Protein AF-A0A1D8NSJ4-F1 (afdb_monomer_lite)

Organism: NCBI:txid1763535

Foldseek 3Di:
DPPPPDDLVRVCVVVVHDSVCVVPVPDPPPCVVVVVVVVVVCVVPVPDDCVCVVVVVVVVPDD

Secondary structure (DSSP, 8-state):
--TTS--HHHHHHHHT--HHHHHS------HHHHHHHHHHHHHH-TT--STTHHHHHHHTT--

Sequence (63 aa):
MSDHGMSERKACKTSGLARSTLRYQTLPRDGCRVINFIQSHLAVNPRRCFDPLYATDRFQKQP

pLDDT: mean 70.7, std 11.37, range [51.09, 88.88]

Structure (mmCIF, N/CA/C/O backbone):
data_AF-A0A1D8NSJ4-F1
#
_entry.id   AF-A0A1D8NSJ4-F1
#
loop_
_atom_site.group_PDB
_atom_site.id
_atom_site.type_symbol
_atom_site.label_atom_id
_atom_site.label_alt_id
_atom_site.label_comp_id
_atom_site.label_asym_id
_atom_site.label_entity_id
_atom_site.label_seq_id
_atom_site.pdbx_PDB_ins_code
_atom_site.Cartn_x
_atom_site.Cartn_y
_atom_site.Cartn_z
_atom_site.occupancy
_atom_site.B_iso_or_equiv
_atom_site.auth_seq_id
_atom_site.auth_comp_id
_atom_site.auth_asym_id
_atom_site.auth_atom_id
_atom_site.pdbx_PDB_model_num
ATOM 1 N N . MET A 1 1 ? -13.689 18.651 10.803 1.00 51.09 1 MET A N 1
ATOM 2 C CA . MET A 1 1 ? -14.643 17.716 11.436 1.00 51.09 1 MET A CA 1
ATOM 3 C C . MET A 1 1 ? -15.556 17.243 10.324 1.00 51.09 1 MET A C 1
ATOM 5 O O . MET A 1 1 ? -16.109 18.104 9.663 1.00 51.09 1 MET A O 1
ATOM 9 N N . SER A 1 2 ? -15.602 15.944 10.028 1.00 54.75 2 SER A N 1
ATOM 10 C CA . SER A 1 2 ? -16.343 15.407 8.877 1.00 54.75 2 SER A CA 1
ATOM 11 C C . SER A 1 2 ? -17.834 15.764 8.956 1.00 54.75 2 SER A C 1
ATOM 13 O O . SER A 1 2 ? -18.410 15.683 10.042 1.00 54.75 2 SER A O 1
ATOM 15 N N . ASP A 1 3 ? -18.438 16.138 7.822 1.00 64.19 3 ASP A N 1
ATOM 16 C CA . ASP A 1 3 ? -19.758 16.791 7.644 1.00 64.19 3 ASP A CA 1
ATOM 17 C C . ASP A 1 3 ? -20.988 16.070 8.238 1.00 64.19 3 ASP A C 1
ATOM 19 O O . ASP A 1 3 ? -22.122 16.508 8.096 1.00 64.19 3 ASP A O 1
ATOM 23 N N . HIS A 1 4 ? -20.797 14.937 8.904 1.00 70.88 4 HIS A N 1
ATOM 24 C CA . HIS A 1 4 ? -21.848 13.986 9.269 1.00 70.88 4 HIS A CA 1
ATOM 25 C C . HIS A 1 4 ? -22.216 14.082 10.761 1.00 70.88 4 HIS A C 1
ATOM 27 O O . HIS A 1 4 ? -22.947 13.240 11.280 1.00 70.88 4 HIS A O 1
ATOM 33 N N . GLY A 1 5 ? -21.639 15.049 11.493 1.00 80.31 5 GLY A N 1
ATOM 34 C CA . GLY A 1 5 ? -21.876 15.260 12.930 1.00 80.31 5 GLY A CA 1
ATOM 35 C C . GLY A 1 5 ? -21.460 14.087 13.833 1.00 80.31 5 GLY A C 1
ATOM 36 O O . GLY A 1 5 ? -21.746 14.085 15.031 1.00 80.31 5 GLY A O 1
ATOM 37 N N . MET A 1 6 ? -20.788 13.069 13.286 1.00 82.25 6 MET A N 1
ATOM 38 C CA . MET A 1 6 ? -20.374 11.870 14.007 1.00 82.25 6 MET A CA 1
ATOM 39 C C . MET A 1 6 ? -18.878 11.875 14.285 1.00 82.25 6 MET A C 1
ATOM 41 O O . MET A 1 6 ? -18.052 12.027 13.387 1.00 82.25 6 MET A O 1
ATOM 45 N N . SER A 1 7 ? -18.521 11.630 15.547 1.00 84.00 7 SER A N 1
ATOM 46 C CA . SER A 1 7 ? -17.136 11.339 15.896 1.00 84.00 7 SER A CA 1
ATOM 47 C C . SER A 1 7 ? -16.730 9.971 15.351 1.00 84.00 7 SER A C 1
ATOM 49 O O . SER A 1 7 ? -17.512 9.018 15.368 1.00 84.00 7 SER A O 1
ATOM 51 N N . GLU A 1 8 ? -15.470 9.847 14.941 1.00 79.88 8 GLU A N 1
ATOM 52 C CA . GLU A 1 8 ? -14.869 8.594 14.463 1.00 79.88 8 GLU A CA 1
ATOM 53 C C . GLU A 1 8 ? -15.110 7.426 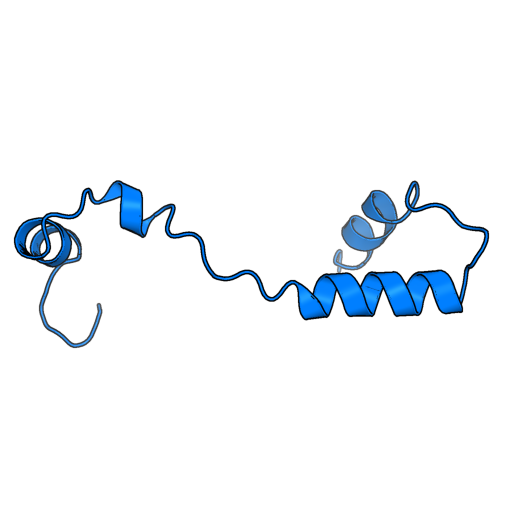15.441 1.00 79.88 8 GLU A C 1
ATOM 55 O O . GLU A 1 8 ? -15.409 6.307 15.033 1.00 79.88 8 GLU A O 1
ATOM 60 N N . ARG A 1 9 ? -15.087 7.698 16.757 1.00 82.62 9 ARG A N 1
ATOM 61 C CA . ARG A 1 9 ? -15.415 6.711 17.799 1.00 82.62 9 ARG A CA 1
ATOM 62 C C . ARG A 1 9 ? -16.846 6.180 17.671 1.00 82.62 9 ARG A C 1
ATOM 64 O O . ARG A 1 9 ? -17.064 4.981 17.831 1.00 82.62 9 ARG A O 1
ATOM 71 N N . LYS A 1 10 ? -17.818 7.066 17.435 1.00 85.56 10 LYS A N 1
ATOM 72 C CA . LYS A 1 10 ? -19.238 6.710 17.303 1.00 85.56 10 LYS A CA 1
ATOM 73 C C . LYS A 1 10 ? -19.487 5.949 15.999 1.00 85.56 10 LYS A C 1
ATOM 75 O O . LYS A 1 10 ? -20.219 4.963 16.018 1.00 85.56 10 LYS A O 1
ATOM 80 N N . ALA A 1 11 ? -18.805 6.331 14.921 1.00 84.00 11 ALA A N 1
ATOM 81 C CA . ALA A 1 11 ? -18.831 5.611 13.649 1.00 84.00 11 ALA A CA 1
ATOM 82 C C . ALA A 1 11 ? -18.249 4.187 13.770 1.00 84.00 11 ALA A C 1
ATOM 84 O O . ALA A 1 11 ? -18.876 3.226 13.337 1.00 84.00 11 ALA A O 1
ATOM 85 N N . CYS A 1 12 ? -17.104 4.011 14.441 1.00 86.12 12 CYS A N 1
ATOM 86 C CA . CYS A 1 12 ? -16.505 2.685 14.660 1.00 86.12 12 CYS A CA 1
ATOM 87 C C . CYS A 1 12 ? -17.410 1.773 15.508 1.00 86.12 12 CYS A C 1
ATOM 89 O O . CYS A 1 12 ? -17.639 0.619 15.163 1.00 86.12 12 CYS A O 1
ATOM 91 N N . LYS A 1 13 ? -17.995 2.306 16.594 1.00 85.88 13 LYS A N 1
ATOM 92 C CA . LYS A 1 13 ? -18.899 1.533 17.462 1.00 85.88 13 LYS A CA 1
ATOM 93 C C . LYS A 1 13 ? -20.163 1.070 16.725 1.00 85.88 13 LYS A C 1
ATOM 95 O O . LYS A 1 13 ? -20.616 -0.042 16.955 1.00 85.88 13 LYS A O 1
ATOM 100 N N . THR A 1 14 ? -20.732 1.921 15.872 1.00 88.88 14 THR A N 1
ATOM 101 C CA . THR A 1 14 ? -21.958 1.608 15.111 1.00 88.88 14 THR A CA 1
ATOM 102 C C . THR A 1 14 ? -21.709 0.641 13.957 1.00 88.88 14 THR A C 1
ATOM 104 O O . THR A 1 14 ? -22.574 -0.172 13.661 1.00 88.88 14 THR A O 1
ATOM 107 N N . SER A 1 1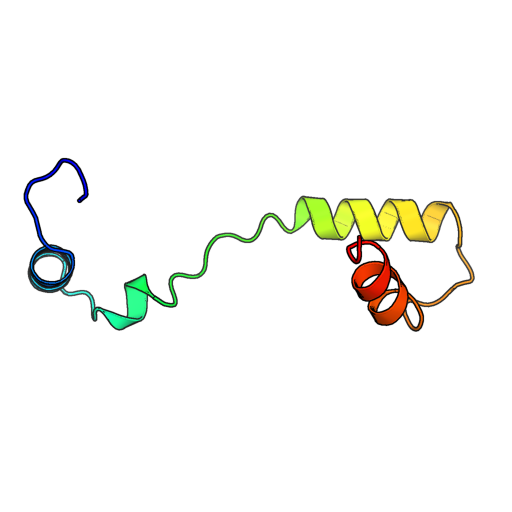5 ? -20.520 0.677 13.353 1.00 83.06 15 SER A N 1
ATOM 108 C CA . SER A 1 15 ? -20.110 -0.241 12.280 1.00 83.06 15 SER A CA 1
ATOM 109 C C . SER A 1 15 ? -19.533 -1.573 12.775 1.00 83.06 15 SER A C 1
ATOM 111 O O . SER A 1 15 ? -19.218 -2.434 11.961 1.00 83.06 15 SER A O 1
ATOM 113 N N . GLY A 1 16 ? -19.368 -1.757 14.091 1.00 86.94 16 GLY A N 1
ATOM 114 C CA . GLY A 1 16 ? -18.739 -2.957 14.655 1.00 86.94 16 GLY A CA 1
ATOM 115 C C . GLY A 1 16 ? -17.243 -3.078 14.337 1.00 86.94 16 GLY A C 1
ATOM 116 O O . GLY A 1 16 ? -16.660 -4.144 14.509 1.00 86.94 16 GLY A O 1
ATOM 117 N N . LEU A 1 17 ? -16.613 -1.994 13.877 1.00 83.31 17 LEU A N 1
ATOM 118 C CA . LEU A 1 17 ? -15.204 -1.971 13.505 1.00 83.31 17 LEU A CA 1
ATOM 119 C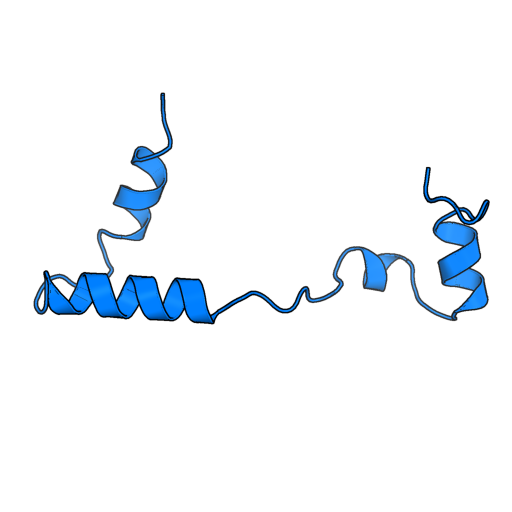 C . LEU A 1 17 ? -14.342 -1.500 14.674 1.00 83.31 17 LEU A C 1
ATOM 121 O O . LEU A 1 17 ? -14.657 -0.531 15.373 1.00 83.31 17 LEU A O 1
ATOM 125 N N . ALA A 1 18 ? -13.204 -2.162 14.872 1.00 82.62 18 ALA A N 1
ATOM 126 C CA . ALA A 1 18 ? -12.194 -1.654 15.785 1.00 82.62 18 ALA A CA 1
ATOM 127 C C . ALA A 1 18 ? -11.585 -0.376 15.203 1.00 82.62 18 ALA A C 1
ATOM 129 O O . ALA A 1 18 ? -11.232 -0.316 14.035 1.00 82.62 18 ALA A O 1
ATOM 130 N N . ARG A 1 19 ? -11.384 0.652 16.026 1.00 77.25 19 ARG A N 1
ATOM 131 C CA . ARG A 1 19 ? -10.843 1.940 15.557 1.00 77.25 19 ARG A CA 1
ATOM 132 C C . ARG A 1 19 ? -9.450 1.826 14.912 1.00 77.25 19 ARG A C 1
ATOM 134 O O . ARG A 1 19 ? -9.055 2.667 14.111 1.00 77.25 19 ARG A O 1
ATOM 141 N N . SER A 1 20 ? -8.709 0.770 15.241 1.00 78.62 20 SER A N 1
ATOM 142 C CA . SER A 1 20 ? -7.442 0.416 14.600 1.00 78.62 20 SER A CA 1
ATOM 143 C C . SER A 1 20 ? -7.597 0.062 13.119 1.00 78.62 20 SER A C 1
ATOM 145 O O . SER A 1 20 ? -6.711 0.402 12.340 1.00 78.62 20 SER A O 1
ATOM 147 N N . THR A 1 21 ? -8.711 -0.541 12.695 1.00 70.75 21 THR A N 1
ATOM 148 C CA . THR A 1 21 ? -8.928 -0.908 11.284 1.00 70.75 21 THR A CA 1
ATOM 149 C C . THR A 1 21 ? -9.019 0.316 10.379 1.00 70.75 21 THR A C 1
ATOM 151 O O . THR A 1 21 ? -8.688 0.225 9.204 1.00 70.75 21 THR A O 1
ATOM 154 N N . LEU A 1 22 ? -9.420 1.467 10.927 1.00 66.62 22 LEU A N 1
ATOM 155 C CA . LEU A 1 22 ? -9.482 2.735 10.203 1.00 66.62 22 LEU A CA 1
ATOM 156 C C . LEU A 1 22 ? -8.102 3.402 10.085 1.00 66.62 22 LEU A C 1
ATOM 158 O O . LEU A 1 22 ? -7.812 4.054 9.090 1.00 66.62 22 LEU A O 1
ATOM 162 N N . ARG A 1 23 ? -7.219 3.203 11.075 1.00 64.94 23 ARG A N 1
ATOM 163 C CA . ARG A 1 23 ? -5.831 3.708 11.047 1.00 64.94 23 ARG A CA 1
ATOM 164 C C . ARG A 1 23 ? -4.914 2.885 10.150 1.00 64.94 23 ARG A C 1
ATOM 166 O O . ARG A 1 23 ? -4.009 3.436 9.536 1.00 64.94 23 ARG A O 1
ATOM 173 N N . TYR A 1 24 ? -5.150 1.579 10.093 1.00 60.62 24 TYR A N 1
ATOM 174 C CA . TYR A 1 24 ? -4.412 0.640 9.249 1.00 60.62 24 TYR A CA 1
ATOM 175 C C . TYR A 1 24 ? -5.209 0.226 8.020 1.00 60.62 24 TYR A C 1
ATOM 177 O O . TYR A 1 24 ? -4.924 -0.816 7.427 1.00 60.62 24 TYR A O 1
ATOM 185 N N . GLN A 1 25 ? -6.221 1.018 7.650 1.00 60.84 25 GLN A N 1
ATOM 186 C CA . GLN A 1 25 ? -6.990 0.754 6.452 1.00 60.84 25 GLN A CA 1
ATOM 187 C C . GLN A 1 25 ? -5.996 0.683 5.300 1.00 60.84 25 GLN A C 1
ATOM 189 O O . GLN A 1 25 ? -5.222 1.615 5.068 1.00 60.84 25 GLN A O 1
ATOM 194 N N . THR A 1 26 ? -5.950 -0.474 4.650 1.00 61.69 26 THR A N 1
ATOM 195 C CA . THR A 1 26 ? -5.047 -0.721 3.538 1.00 61.69 26 THR A CA 1
ATOM 196 C C . THR A 1 26 ? -5.568 0.132 2.396 1.00 61.69 26 THR A C 1
ATOM 198 O O . THR A 1 26 ? -6.452 -0.279 1.650 1.00 61.69 26 THR A O 1
ATOM 201 N N . LEU A 1 27 ? -5.100 1.379 2.328 1.00 66.06 27 LEU A N 1
ATOM 202 C CA . LEU A 1 27 ? -5.367 2.241 1.192 1.00 66.06 27 LEU A CA 1
ATOM 203 C C . LEU A 1 27 ? -4.933 1.450 -0.041 1.00 66.06 27 LEU A C 1
ATOM 205 O O . LEU A 1 27 ? -3.792 0.967 -0.046 1.00 66.06 27 LEU A O 1
ATOM 209 N N . PRO A 1 28 ? -5.803 1.274 -1.052 1.00 65.56 28 PRO A N 1
ATOM 210 C CA . PRO A 1 28 ? -5.376 0.717 -2.319 1.00 65.56 28 PRO A CA 1
ATOM 211 C C . PRO A 1 28 ? -4.268 1.628 -2.835 1.00 65.56 28 PRO A C 1
ATOM 213 O O . PRO A 1 28 ? -4.493 2.757 -3.272 1.00 65.56 28 PRO A O 1
ATOM 216 N N . ARG A 1 29 ? -3.030 1.174 -2.651 1.00 65.25 29 ARG A N 1
ATOM 217 C CA . ARG A 1 29 ? -1.851 1.912 -3.062 1.00 65.25 29 ARG A CA 1
ATOM 218 C C . ARG A 1 29 ? -1.864 1.832 -4.575 1.00 65.25 29 ARG A C 1
ATOM 220 O O . ARG A 1 29 ? -1.885 0.727 -5.111 1.00 65.25 29 ARG A O 1
ATOM 227 N N . ASP A 1 30 ? -1.895 2.980 -5.242 1.00 68.69 30 ASP A N 1
ATOM 228 C CA . ASP A 1 30 ? -1.810 3.068 -6.700 1.00 68.69 30 ASP A CA 1
ATOM 229 C C . ASP A 1 30 ? -0.435 2.544 -7.155 1.00 68.69 30 ASP A C 1
ATOM 231 O O . ASP A 1 30 ? 0.534 3.287 -7.330 1.00 68.69 30 ASP A O 1
ATOM 235 N N . GLY A 1 31 ? -0.329 1.216 -7.239 1.00 70.69 31 GLY A N 1
ATOM 236 C CA . GLY A 1 31 ? 0.888 0.495 -7.587 1.00 70.69 31 GLY A CA 1
ATOM 237 C C . GLY A 1 31 ? 1.289 0.738 -9.035 1.00 70.69 31 GLY A C 1
ATOM 238 O O . GLY A 1 31 ? 2.466 0.615 -9.363 1.00 70.69 31 GLY A O 1
ATOM 239 N N . CYS A 1 32 ? 0.344 1.172 -9.875 1.00 78.50 32 CYS A N 1
ATOM 240 C CA . CYS A 1 32 ? 0.579 1.495 -11.275 1.00 78.50 32 CYS A CA 1
ATOM 241 C C . CYS A 1 32 ? 1.632 2.595 -11.423 1.00 78.50 32 CYS A C 1
ATOM 243 O O . CYS A 1 32 ? 2.496 2.497 -12.287 1.00 78.50 32 CYS A O 1
ATOM 245 N N . ARG A 1 33 ? 1.647 3.604 -10.543 1.00 75.12 33 ARG A N 1
ATOM 246 C CA . ARG A 1 33 ? 2.670 4.667 -10.583 1.00 75.12 33 ARG A CA 1
ATOM 247 C C . 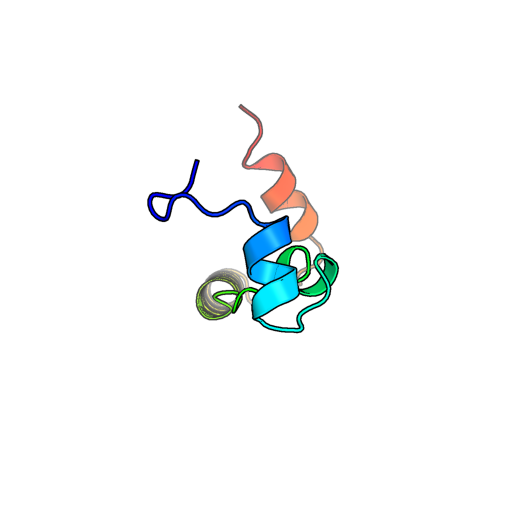ARG A 1 33 ? 4.072 4.143 -10.296 1.00 75.12 33 ARG A C 1
ATOM 249 O O . ARG A 1 33 ? 5.019 4.535 -10.970 1.00 75.12 33 ARG A O 1
ATOM 256 N N . VAL A 1 34 ? 4.195 3.255 -9.311 1.00 76.56 34 VAL A N 1
ATOM 257 C CA . VAL A 1 34 ? 5.478 2.641 -8.938 1.00 76.56 34 VAL A CA 1
ATOM 258 C C . VAL A 1 34 ? 5.967 1.730 -10.063 1.00 76.56 34 VAL A C 1
ATOM 260 O O . VAL A 1 34 ? 7.130 1.804 -10.444 1.00 76.56 34 VAL A O 1
ATOM 263 N N . ILE A 1 35 ? 5.070 0.933 -10.647 1.00 82.00 35 ILE A N 1
ATOM 264 C CA . ILE A 1 35 ? 5.372 0.059 -11.787 1.00 82.00 35 ILE A CA 1
ATOM 265 C C . ILE A 1 35 ? 5.802 0.881 -13.009 1.00 82.00 35 ILE A C 1
ATOM 267 O O . ILE A 1 35 ? 6.842 0.591 -13.596 1.00 82.00 35 ILE A O 1
ATOM 271 N N . ASN A 1 36 ? 5.070 1.945 -13.349 1.00 84.19 36 ASN A N 1
ATOM 272 C CA . ASN A 1 36 ? 5.394 2.816 -14.481 1.00 84.19 36 ASN A CA 1
ATOM 273 C C . ASN A 1 36 ? 6.748 3.517 -14.295 1.00 84.19 36 ASN A C 1
ATOM 275 O O . ASN A 1 36 ? 7.514 3.642 -15.249 1.00 84.19 36 ASN A O 1
ATOM 279 N N . PHE A 1 37 ? 7.066 3.949 -13.071 1.00 81.06 37 PHE A N 1
ATOM 280 C CA . PHE A 1 37 ? 8.370 4.526 -12.740 1.00 81.06 37 PHE A CA 1
ATOM 281 C C . PHE A 1 37 ? 9.506 3.510 -12.899 1.00 81.06 37 PHE A C 1
ATOM 283 O O . PHE A 1 37 ? 10.544 3.813 -13.480 1.00 81.06 37 PHE A O 1
ATOM 290 N N . ILE A 1 38 ? 9.305 2.285 -12.411 1.00 80.88 38 ILE A N 1
ATOM 291 C CA . ILE A 1 38 ? 10.283 1.206 -12.552 1.00 80.88 38 ILE A CA 1
ATOM 292 C C . ILE A 1 38 ? 10.539 0.904 -14.036 1.00 80.88 38 ILE A C 1
ATOM 294 O O . ILE A 1 38 ? 11.691 0.810 -14.462 1.00 80.88 38 ILE A O 1
ATOM 298 N N . GLN A 1 39 ? 9.474 0.788 -14.831 1.00 83.25 39 GLN A N 1
ATOM 299 C CA . GLN A 1 39 ? 9.568 0.496 -16.260 1.00 83.25 39 GLN A CA 1
ATOM 300 C C . GLN A 1 39 ? 10.277 1.612 -17.033 1.00 83.25 39 GLN A C 1
ATOM 302 O O . GLN A 1 39 ? 11.157 1.320 -17.844 1.00 83.25 39 GLN A O 1
ATOM 307 N N . SER A 1 40 ? 9.959 2.882 -16.759 1.00 82.88 40 SER A N 1
ATOM 308 C CA . SER A 1 40 ? 10.631 4.011 -17.412 1.00 82.88 40 SER A CA 1
ATOM 309 C C . SER A 1 40 ? 12.107 4.110 -17.017 1.00 82.88 40 SER A C 1
ATOM 311 O O . SER A 1 40 ? 12.955 4.378 -17.868 1.00 82.88 40 SER A O 1
ATOM 313 N N . HIS A 1 41 ? 12.445 3.821 -15.758 1.00 80.31 41 HIS A N 1
ATOM 314 C CA . HIS A 1 41 ? 13.828 3.819 -15.296 1.00 80.31 41 HIS A CA 1
ATOM 315 C C . HIS A 1 41 ? 14.668 2.727 -15.971 1.00 80.31 41 HIS A C 1
ATOM 317 O O . HIS A 1 41 ? 15.772 3.009 -16.446 1.00 80.31 41 HIS A O 1
ATOM 323 N N . LEU A 1 42 ? 14.140 1.499 -16.049 1.00 79.88 42 LEU A N 1
ATOM 324 C CA . LEU A 1 42 ? 14.806 0.373 -16.709 1.00 79.88 42 LEU A CA 1
ATOM 325 C C . LEU A 1 42 ? 14.953 0.585 -18.220 1.00 79.88 42 LEU A C 1
ATOM 327 O O . LEU A 1 42 ? 15.973 0.195 -18.782 1.00 79.88 42 LEU A O 1
ATOM 331 N N . ALA A 1 43 ? 13.979 1.230 -18.869 1.00 80.00 43 ALA A N 1
ATOM 332 C CA . ALA A 1 43 ? 14.059 1.552 -20.293 1.00 80.00 43 ALA A CA 1
ATOM 333 C C . ALA A 1 43 ? 15.237 2.489 -20.615 1.00 80.00 43 ALA A C 1
ATOM 335 O O . ALA A 1 43 ? 15.879 2.344 -21.653 1.00 80.00 43 ALA A O 1
ATOM 336 N N . VAL A 1 44 ? 15.547 3.425 -19.713 1.00 79.75 44 VAL A N 1
ATOM 337 C CA . VAL A 1 44 ? 16.664 4.370 -19.870 1.00 79.75 44 VAL A CA 1
ATOM 338 C C . VAL A 1 44 ? 17.989 3.771 -19.381 1.00 79.75 44 VAL A C 1
ATOM 340 O O . VAL A 1 44 ? 19.041 4.069 -19.940 1.00 79.75 44 VAL A O 1
ATOM 343 N N . ASN A 1 45 ? 17.963 2.916 -18.352 1.00 66.75 45 ASN A N 1
ATOM 344 C CA . ASN A 1 45 ? 19.163 2.381 -17.705 1.00 66.75 45 ASN A CA 1
ATOM 345 C C . ASN A 1 45 ? 19.099 0.851 -17.515 1.00 66.75 45 ASN A C 1
ATOM 347 O O . ASN A 1 45 ? 19.097 0.371 -16.381 1.00 66.75 45 ASN A O 1
ATOM 351 N N . PRO A 1 46 ? 19.119 0.050 -18.595 1.00 66.31 46 PRO A N 1
ATOM 352 C CA . PRO A 1 46 ? 18.833 -1.390 -18.532 1.00 66.31 46 PRO A CA 1
ATOM 353 C C . PRO A 1 46 ? 19.859 -2.217 -17.740 1.00 66.31 46 PRO A C 1
ATOM 355 O O . PRO A 1 46 ? 19.577 -3.347 -17.359 1.00 66.31 46 PRO A O 1
ATOM 358 N N . ARG A 1 47 ? 21.058 -1.673 -17.490 1.00 68.19 47 ARG A N 1
ATOM 359 C CA . ARG A 1 47 ? 22.130 -2.328 -16.713 1.00 68.19 47 ARG A CA 1
ATOM 360 C C . ARG A 1 47 ? 22.300 -1.767 -15.301 1.00 68.19 47 ARG A C 1
ATOM 362 O O . ARG A 1 47 ? 23.171 -2.224 -14.568 1.00 68.19 47 ARG A O 1
ATOM 369 N N . ARG A 1 48 ? 21.519 -0.751 -14.927 1.00 65.44 48 ARG A N 1
ATOM 370 C CA . ARG A 1 48 ? 21.616 -0.101 -13.621 1.00 65.44 48 ARG A CA 1
ATOM 371 C C . ARG A 1 48 ? 20.587 -0.763 -12.706 1.00 65.44 48 ARG A C 1
ATOM 373 O O . ARG A 1 48 ? 19.393 -0.518 -12.832 1.00 65.44 48 ARG A O 1
ATOM 380 N N . CYS A 1 49 ? 21.055 -1.661 -11.841 1.00 59.12 49 CYS A N 1
ATOM 381 C CA . CYS A 1 49 ? 20.220 -2.296 -10.821 1.00 59.12 49 CYS A CA 1
ATOM 382 C C . CYS A 1 49 ? 19.591 -1.245 -9.889 1.00 59.12 49 CYS A C 1
ATOM 384 O O . CYS A 1 49 ? 20.052 -0.106 -9.831 1.00 59.12 49 CYS A O 1
ATOM 386 N N . PHE A 1 50 ? 18.556 -1.633 -9.136 1.00 61.03 50 PHE A N 1
ATOM 387 C CA . PHE A 1 50 ? 17.811 -0.755 -8.217 1.00 61.03 50 PHE A CA 1
ATOM 388 C C . PHE A 1 50 ? 18.613 -0.274 -6.996 1.00 61.03 50 PHE A C 1
ATOM 390 O O . PHE A 1 50 ? 18.107 0.545 -6.230 1.00 61.03 50 PHE A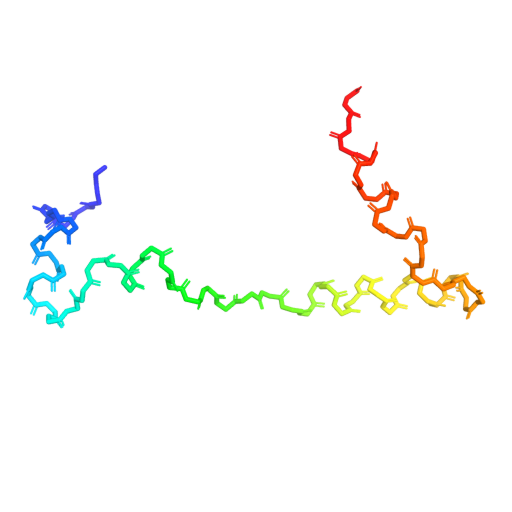 O 1
ATOM 397 N N . ASP A 1 51 ? 19.854 -0.730 -6.824 1.00 57.97 51 ASP A N 1
ATOM 398 C CA . ASP A 1 51 ? 20.716 -0.389 -5.686 1.00 57.97 51 ASP A CA 1
ATOM 399 C C . ASP A 1 51 ? 20.887 1.130 -5.446 1.00 57.97 51 ASP A C 1
ATOM 401 O O . ASP A 1 51 ? 20.910 1.540 -4.285 1.00 57.97 51 ASP A O 1
ATOM 405 N N . PRO A 1 52 ? 20.915 2.015 -6.471 1.00 57.78 52 PRO A N 1
ATOM 406 C CA . PRO A 1 52 ? 20.976 3.460 -6.255 1.00 57.78 52 PRO A CA 1
ATOM 407 C C . PRO A 1 52 ? 19.605 4.136 -6.084 1.00 57.78 52 PRO A C 1
ATOM 409 O O . PRO A 1 52 ? 19.562 5.294 -5.670 1.00 57.78 52 PRO A O 1
ATOM 412 N N . LEU A 1 53 ? 18.485 3.476 -6.407 1.00 57.72 53 LEU A N 1
ATOM 413 C CA . LEU A 1 53 ? 17.180 4.148 -6.513 1.00 57.72 53 LEU A CA 1
ATOM 414 C C . LEU A 1 53 ? 16.627 4.610 -5.161 1.00 57.72 53 LEU A C 1
ATOM 416 O O . LEU A 1 53 ? 16.017 5.677 -5.075 1.00 57.72 53 LEU A O 1
ATOM 420 N N . TYR A 1 54 ? 16.921 3.864 -4.093 1.00 54.31 54 TYR A N 1
ATOM 421 C CA . TYR A 1 54 ? 16.590 4.270 -2.724 1.00 54.31 54 TYR A CA 1
ATOM 4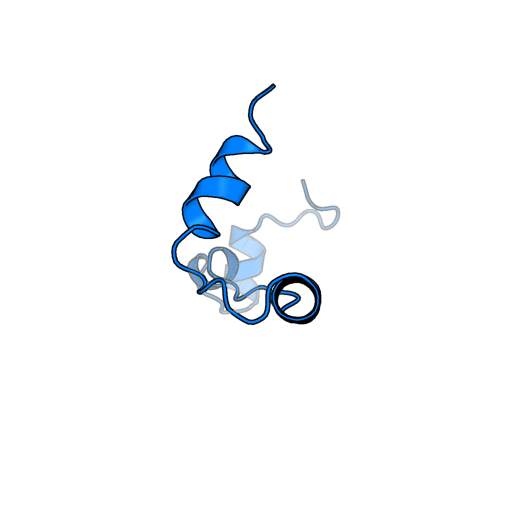22 C C . TYR A 1 54 ? 17.385 5.498 -2.259 1.00 54.31 54 TYR A C 1
ATOM 424 O O . TYR A 1 54 ? 16.893 6.282 -1.447 1.00 54.31 54 TYR A O 1
ATOM 432 N N . ALA A 1 55 ? 18.605 5.683 -2.773 1.00 56.72 55 ALA A N 1
ATOM 433 C CA . ALA A 1 55 ? 19.425 6.845 -2.457 1.00 56.72 55 ALA A CA 1
ATOM 434 C C . ALA A 1 55 ? 18.966 8.070 -3.261 1.00 56.72 55 ALA A C 1
ATOM 436 O O . ALA A 1 55 ? 18.781 9.138 -2.687 1.00 56.72 55 ALA A O 1
ATOM 437 N N . THR A 1 56 ? 18.705 7.928 -4.564 1.00 56.06 56 THR A N 1
ATOM 438 C CA . THR A 1 56 ? 18.385 9.075 -5.430 1.00 56.06 56 THR A CA 1
ATOM 439 C C . THR A 1 56 ? 17.028 9.718 -5.135 1.00 56.06 56 THR A C 1
ATOM 441 O O . THR A 1 56 ? 16.937 10.941 -5.184 1.00 56.06 56 THR A O 1
ATOM 444 N N . ASP A 1 57 ? 15.991 8.949 -4.772 1.00 57.75 57 ASP A N 1
ATOM 445 C CA . ASP A 1 57 ? 14.668 9.524 -4.442 1.00 57.75 57 ASP A CA 1
ATOM 446 C C . ASP A 1 57 ? 14.689 10.312 -3.116 1.00 57.75 57 ASP A C 1
ATOM 448 O O . ASP A 1 57 ? 13.998 11.318 -2.956 1.00 57.75 57 ASP A O 1
ATOM 452 N N . ARG A 1 58 ? 15.559 9.924 -2.170 1.00 55.19 58 ARG A N 1
ATOM 453 C CA . ARG A 1 58 ? 15.699 10.613 -0.877 1.00 55.19 58 ARG A CA 1
ATOM 454 C C . ARG A 1 58 ? 16.350 11.995 -1.002 1.00 55.19 58 ARG A C 1
ATOM 456 O O . ARG A 1 58 ? 16.039 12.872 -0.199 1.00 55.19 58 ARG A O 1
ATOM 463 N N . PHE A 1 59 ? 17.220 12.195 -1.995 1.00 55.41 59 PHE A N 1
ATOM 464 C CA . PHE A 1 59 ? 17.933 13.462 -2.217 1.00 55.41 59 PHE A CA 1
ATOM 465 C C . PHE A 1 59 ? 17.260 14.389 -3.239 1.00 55.41 59 PHE A C 1
ATOM 467 O O . PHE A 1 59 ? 17.590 15.566 -3.289 1.00 55.41 59 PHE A O 1
ATOM 474 N N . GLN A 1 60 ? 16.286 13.908 -4.019 1.00 56.16 60 GLN A N 1
ATOM 475 C CA . GLN A 1 60 ? 15.528 14.744 -4.967 1.00 56.16 60 GLN A CA 1
ATOM 476 C C . GLN A 1 60 ? 14.488 15.658 -4.286 1.00 56.16 60 GLN A C 1
ATOM 478 O O . GLN A 1 60 ? 13.958 16.564 -4.920 1.00 56.16 60 GLN A O 1
ATOM 483 N N . LYS A 1 61 ? 14.187 15.434 -2.998 1.00 54.00 61 LYS A N 1
ATOM 484 C CA . LYS A 1 61 ? 13.235 16.230 -2.197 1.00 54.00 61 LYS A CA 1
ATOM 485 C C . LYS A 1 61 ? 13.901 17.014 -1.065 1.00 54.00 61 LYS A C 1
ATOM 487 O O . LYS A 1 61 ? 13.273 17.238 -0.031 1.00 54.00 61 LYS A O 1
ATOM 492 N N . GLN A 1 62 ? 15.166 17.389 -1.219 1.00 52.44 62 GLN A N 1
ATOM 493 C CA . GLN A 1 62 ? 15.765 18.401 -0.353 1.00 52.44 62 GLN A CA 1
ATOM 494 C C . GLN A 1 62 ? 15.806 19.732 -1.117 1.00 52.44 62 GLN A C 1
ATOM 496 O O . GLN A 1 62 ? 16.211 19.715 -2.279 1.00 52.44 62 GLN A O 1
ATOM 501 N N . PRO A 1 63 ? 15.293 20.826 -0.521 1.00 57.50 63 PRO A N 1
ATOM 502 C CA . PRO A 1 63 ? 15.337 22.157 -1.120 1.00 57.50 63 PRO A CA 1
ATOM 503 C C . PRO A 1 63 ? 16.771 22.668 -1.282 1.00 57.50 63 PRO A C 1
ATOM 505 O O . PRO A 1 63 ? 17.644 22.247 -0.487 1.00 57.50 63 PRO A O 1
#

Radius of gyration: 20.06 Å; chains: 1; bounding box: 44×25×38 Å